Protein AF-A0A8T5BA77-F1 (afdb_monomer)

Mean predicted aligned error: 8.63 Å

Foldseek 3Di:
DKDKDWDWDQACDAPANGQIDIDIDIDPPPDDDPDDDDDDDQVRCVSSRCPVPPPQWDWDWDQDPVGIDIDTDDPCPVVQQWADPDVVQQWIDHVPDPPPDTDGDDDDDDD

Nearest PDB structures (foldseek):
  6txo-assembly1_D  TM=3.728E-01  e=6.871E+00  Influenza A virus (A/harbour seal/Germany/1/2014(H10N7))

Sequence (111 aa):
MPVRVRVKIKSLMGLNPVASIETCSLLNTGYTGASPEVILPAKLAEKLGFWPPPNESVESTYDTAGGLARFYAHFVIGEMGIIILNAYKGFWRFESDPPERVRHGKRPEFW

Solvent-accessible surface area (backbone atoms only — not comparable to full-atom values): 7113 Å² total; per-residue (Å²): 120,63,42,82,44,82,44,75,49,65,30,80,48,71,80,28,42,77,28,69,48,79,46,80,44,75,42,65,70,80,80,81,66,99,54,87,82,84,91,68,58,67,76,56,27,37,69,30,19,50,41,76,69,55,91,83,39,44,82,42,77,42,86,47,102,90,43,82,42,84,44,73,45,64,85,51,61,83,71,60,31,72,42,78,75,33,76,93,77,32,28,29,35,46,67,88,45,60,94,86,55,75,42,72,55,79,74,90,82,88,131

Radius of gyration: 15.51 Å; Cα contacts (8 Å, |Δi|>4): 149; chains: 1; bounding box: 36×34×44 Å

Secondary structure (DSSP, 8-state):
--EEEEEEEE--STT-TT-EEEEEEEES-S---SS------HHHHHHHT--SPPTTPEEEEEEETTEEEEEEE---TTTS-EEEEETTTTEEEETTS-TT--EEPPPP---

Structure (mmCIF, N/CA/C/O backbone):
data_AF-A0A8T5BA77-F1
#
_entry.id   AF-A0A8T5BA77-F1
#
loop_
_atom_site.group_PDB
_atom_site.id
_atom_site.type_symbol
_atom_site.label_atom_id
_atom_site.label_alt_id
_atom_site.label_comp_id
_atom_site.label_asym_id
_atom_site.label_entity_id
_atom_site.label_seq_id
_atom_site.pdbx_PDB_ins_code
_atom_site.Cartn_x
_atom_site.Cartn_y
_atom_site.Cartn_z
_atom_site.occupancy
_atom_site.B_iso_or_equiv
_atom_site.auth_seq_id
_atom_site.auth_comp_id
_atom_site.auth_asym_id
_atom_site.auth_atom_id
_atom_site.pdbx_PDB_model_num
ATOM 1 N N . MET A 1 1 ? -9.475 -13.864 -9.257 1.00 76.19 1 MET A N 1
ATOM 2 C CA . MET A 1 1 ? -10.171 -12.741 -9.923 1.00 76.19 1 MET A CA 1
ATOM 3 C C . MET A 1 1 ? -9.970 -11.489 -9.086 1.00 76.19 1 MET A C 1
ATOM 5 O O . MET A 1 1 ? -10.141 -11.590 -7.872 1.00 76.19 1 MET A O 1
ATOM 9 N N . PRO A 1 2 ? -9.602 -10.350 -9.694 1.00 85.69 2 PRO A N 1
ATOM 10 C CA . PRO A 1 2 ? -9.518 -9.081 -8.984 1.00 85.69 2 PRO A CA 1
ATOM 11 C C . PRO A 1 2 ? -10.893 -8.659 -8.454 1.00 85.69 2 PRO A C 1
ATOM 13 O O . PRO A 1 2 ? -11.891 -8.743 -9.168 1.00 85.69 2 PRO A O 1
ATOM 16 N N . VAL A 1 3 ? -10.935 -8.196 -7.206 1.00 87.31 3 VAL A N 1
ATOM 17 C CA . VAL A 1 3 ? -12.148 -7.727 -6.523 1.00 87.31 3 VAL A CA 1
ATOM 18 C C . VAL A 1 3 ? -12.056 -6.217 -6.346 1.00 87.31 3 VAL A C 1
ATOM 20 O O . VAL A 1 3 ? -11.056 -5.711 -5.838 1.00 87.31 3 VAL A O 1
ATOM 23 N N . ARG A 1 4 ? -13.101 -5.486 -6.747 1.00 89.62 4 ARG A N 1
ATOM 24 C CA . ARG A 1 4 ? -13.211 -4.051 -6.460 1.00 89.62 4 ARG A CA 1
ATOM 25 C C . ARG A 1 4 ? -13.768 -3.852 -5.064 1.00 89.62 4 ARG A C 1
ATOM 27 O O . ARG A 1 4 ? -14.834 -4.362 -4.742 1.00 89.62 4 ARG A O 1
ATOM 34 N N . VAL A 1 5 ? -13.069 -3.062 -4.267 1.00 86.56 5 VAL A N 1
ATOM 35 C CA . VAL A 1 5 ? -13.510 -2.669 -2.930 1.00 86.56 5 VAL A CA 1
ATOM 36 C C . VAL A 1 5 ? -13.500 -1.157 -2.806 1.00 86.56 5 VAL A C 1
ATOM 38 O O . VAL A 1 5 ? -12.693 -0.473 -3.439 1.00 86.56 5 VAL A O 1
ATOM 41 N N . ARG A 1 6 ? -14.389 -0.620 -1.972 1.00 88.00 6 ARG A N 1
ATOM 42 C CA . ARG A 1 6 ? -14.316 0.779 -1.558 1.00 88.00 6 ARG A CA 1
ATOM 43 C C . ARG A 1 6 ? -13.365 0.879 -0.374 1.00 88.00 6 ARG A C 1
ATOM 45 O O . ARG A 1 6 ? -13.530 0.166 0.612 1.00 88.00 6 ARG A O 1
ATOM 52 N N . VAL A 1 7 ? -12.382 1.760 -0.475 1.00 87.25 7 VAL A N 1
ATOM 53 C CA . VAL A 1 7 ? -11.405 2.022 0.581 1.00 87.25 7 VAL A CA 1
ATOM 54 C C . VAL A 1 7 ? -11.464 3.482 0.981 1.00 87.25 7 VAL A C 1
ATOM 56 O O . VAL A 1 7 ? -11.680 4.360 0.147 1.00 87.25 7 VAL A O 1
ATOM 59 N N . LYS A 1 8 ? -11.239 3.736 2.266 1.00 87.44 8 LYS A N 1
ATOM 60 C CA . LYS A 1 8 ? -10.951 5.066 2.783 1.00 87.44 8 LYS A CA 1
ATOM 61 C C . LYS A 1 8 ?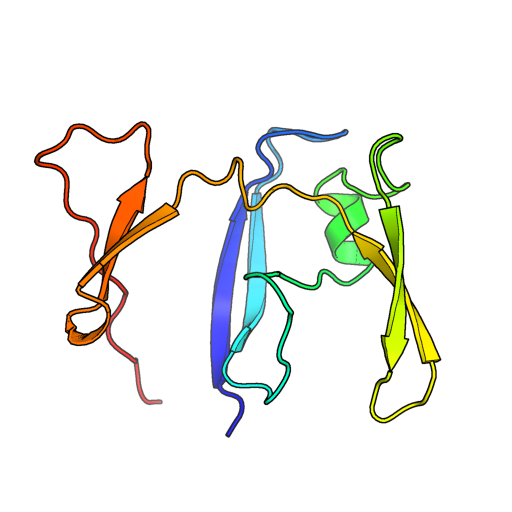 -9.472 5.126 3.112 1.00 87.44 8 LYS A C 1
ATOM 63 O O . LYS A 1 8 ? -9.009 4.380 3.969 1.00 87.44 8 LYS A O 1
ATOM 68 N N . ILE A 1 9 ? -8.748 6.001 2.432 1.00 87.88 9 ILE A N 1
ATOM 69 C CA . ILE A 1 9 ? -7.329 6.238 2.678 1.00 87.88 9 ILE A CA 1
ATOM 70 C C . ILE A 1 9 ? -7.235 7.539 3.456 1.00 87.88 9 ILE A C 1
ATOM 72 O O . ILE A 1 9 ? -7.752 8.567 3.019 1.00 87.88 9 ILE A O 1
ATOM 76 N N . LYS A 1 10 ? -6.622 7.482 4.634 1.00 85.38 10 LYS A N 1
ATOM 77 C CA . LYS A 1 10 ? -6.309 8.664 5.428 1.00 85.38 10 LYS A CA 1
ATOM 78 C C . LYS A 1 10 ? -4.802 8.848 5.396 1.00 85.38 10 LYS A C 1
ATOM 80 O O . LYS A 1 10 ? -4.073 7.935 5.772 1.00 85.38 10 LYS A O 1
ATOM 85 N N . SER A 1 11 ? -4.365 10.007 4.931 1.00 84.25 11 SER A N 1
ATOM 86 C CA . SER A 1 11 ? -2.979 10.404 5.080 1.00 84.25 11 SER A CA 1
ATOM 87 C C . SER A 1 11 ? -2.712 10.687 6.554 1.00 84.25 11 SER A C 1
ATOM 89 O O . SER A 1 11 ? -3.531 11.322 7.216 1.00 84.25 11 SER A O 1
ATOM 91 N N . LEU A 1 12 ? -1.611 10.155 7.075 1.00 78.75 12 LEU A N 1
ATOM 92 C CA . LEU A 1 12 ? -1.146 10.411 8.441 1.00 78.75 12 LEU A CA 1
ATOM 93 C C . LEU A 1 12 ? 0.094 11.318 8.454 1.00 78.75 12 LEU A C 1
ATOM 95 O O . LEU A 1 12 ? 0.472 11.814 9.509 1.00 78.75 12 LEU A O 1
ATOM 99 N N . MET A 1 13 ? 0.715 11.533 7.290 1.00 76.62 13 MET A N 1
ATOM 100 C CA . MET A 1 13 ? 1.973 12.262 7.110 1.00 76.62 13 MET A CA 1
ATOM 101 C C . MET A 1 13 ? 2.059 12.874 5.699 1.00 76.62 13 MET A C 1
ATOM 103 O O . MET A 1 13 ? 1.082 12.867 4.954 1.00 76.62 13 MET A O 1
ATOM 107 N N . GLY A 1 14 ? 3.218 13.413 5.317 1.00 78.88 14 GLY A N 1
ATOM 108 C CA . GLY A 1 14 ? 3.417 14.067 4.021 1.00 78.88 14 GLY A CA 1
ATOM 109 C C . GLY A 1 14 ? 2.882 15.501 3.985 1.00 78.88 14 GLY A C 1
ATOM 110 O O . GLY A 1 14 ? 2.658 16.124 5.022 1.00 78.88 14 GLY A O 1
ATOM 111 N N . LEU A 1 15 ? 2.672 16.037 2.780 1.00 85.50 15 LEU A N 1
ATOM 112 C CA . LEU A 1 15 ? 2.282 17.439 2.565 1.00 85.50 15 LEU A CA 1
ATOM 113 C C . LEU A 1 15 ? 0.837 17.748 2.993 1.00 85.50 15 LEU A C 1
ATOM 115 O O . LEU A 1 15 ? 0.470 18.914 3.122 1.00 85.50 15 LEU A O 1
ATOM 119 N N . ASN A 1 16 ? 0.005 16.721 3.205 1.00 85.38 16 ASN A N 1
ATOM 120 C CA . ASN A 1 16 ? -1.384 16.877 3.636 1.00 85.38 16 ASN A CA 1
ATOM 121 C C . ASN A 1 16 ? -1.803 15.780 4.645 1.00 85.38 16 ASN A C 1
ATOM 123 O O . ASN A 1 16 ? -2.580 14.886 4.304 1.00 85.38 16 ASN A O 1
ATOM 127 N N . PRO A 1 17 ? -1.330 15.847 5.906 1.00 82.56 17 PRO A N 1
ATOM 128 C CA . PRO A 1 17 ? -1.477 14.789 6.920 1.00 82.56 17 PRO A CA 1
ATOM 129 C C . PRO A 1 17 ? -2.895 14.655 7.506 1.00 82.56 17 PRO A C 1
ATOM 131 O O . PRO A 1 17 ? -3.132 13.874 8.425 1.00 82.56 17 PRO A O 1
ATOM 134 N N . VAL A 1 18 ? -3.854 15.434 7.004 1.00 86.50 18 VAL A N 1
ATOM 135 C CA . VAL A 1 18 ? -5.275 15.344 7.372 1.00 86.50 18 VAL A CA 1
ATOM 136 C C . VAL A 1 18 ? -6.147 14.876 6.208 1.00 86.50 18 VAL A C 1
ATOM 138 O O . VAL A 1 18 ? -7.348 14.661 6.395 1.00 86.50 18 VAL A O 1
ATOM 141 N N . ALA A 1 19 ? -5.564 14.685 5.016 1.00 89.31 19 ALA A N 1
ATOM 142 C CA . ALA A 1 19 ? -6.288 14.243 3.835 1.00 89.31 19 ALA A CA 1
ATOM 143 C C . ALA A 1 19 ? -6.973 12.899 4.091 1.00 89.31 19 ALA A C 1
ATOM 145 O O . ALA A 1 19 ? -6.359 11.937 4.552 1.00 89.31 19 ALA A O 1
ATOM 146 N N . SER A 1 20 ? -8.255 12.809 3.747 1.00 92.81 20 SER A N 1
ATOM 147 C CA . SER A 1 20 ? -8.991 11.551 3.766 1.00 92.81 20 SER A CA 1
ATOM 148 C C . SER A 1 20 ? -9.824 11.425 2.504 1.00 92.81 20 SER A C 1
ATOM 150 O O . SER A 1 20 ? -10.631 12.299 2.198 1.00 92.81 20 SER A O 1
ATOM 152 N N . ILE A 1 21 ? -9.602 10.346 1.759 1.00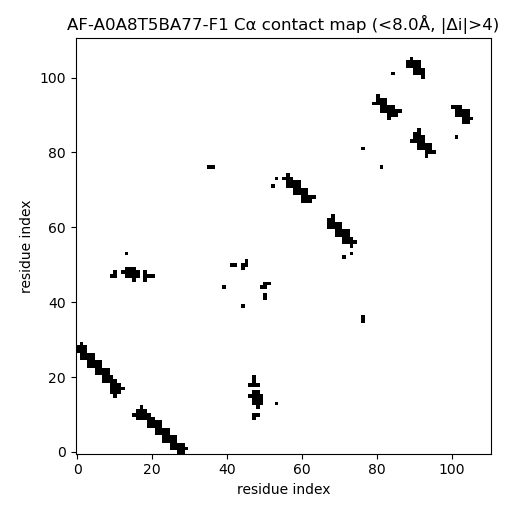 92.81 21 ILE A N 1
ATOM 153 C CA . ILE A 1 21 ? -10.205 10.129 0.447 1.00 92.81 21 ILE A CA 1
ATOM 154 C C . ILE A 1 21 ? -10.836 8.747 0.422 1.00 92.81 21 ILE A C 1
ATOM 156 O O . ILE A 1 21 ? -10.183 7.742 0.704 1.00 92.81 21 ILE A O 1
ATOM 160 N N . GLU A 1 22 ? -12.112 8.701 0.058 1.00 93.62 22 GLU A N 1
ATOM 161 C CA . GLU A 1 22 ? -12.801 7.459 -0.270 1.00 93.62 22 GLU A CA 1
ATOM 162 C C . GLU A 1 22 ? -12.689 7.209 -1.775 1.00 93.62 22 GLU A C 1
ATOM 164 O O . GLU A 1 22 ? -12.995 8.078 -2.589 1.00 93.62 22 GLU A O 1
ATOM 169 N N . THR A 1 23 ? -12.200 6.031 -2.154 1.00 93.62 23 THR A N 1
ATOM 170 C CA . THR A 1 23 ? -11.984 5.647 -3.553 1.00 93.62 23 THR A CA 1
ATOM 171 C C . THR A 1 23 ? -12.187 4.144 -3.745 1.00 93.62 23 THR A C 1
ATOM 173 O O . THR A 1 23 ? -12.385 3.396 -2.788 1.00 93.62 23 THR A O 1
ATOM 176 N N . CYS A 1 24 ? -12.157 3.686 -4.992 1.00 90.88 24 CYS A N 1
ATOM 177 C CA . CYS A 1 24 ? -12.123 2.263 -5.310 1.00 90.88 24 CYS A CA 1
ATOM 178 C C . CYS A 1 24 ? -10.674 1.753 -5.320 1.00 90.88 24 CYS A C 1
ATOM 180 O O . CYS A 1 24 ? -9.772 2.453 -5.778 1.00 90.88 24 CYS A O 1
ATOM 182 N N . SER A 1 25 ? -10.468 0.521 -4.864 1.00 90.62 25 SER A N 1
ATOM 183 C CA . SER A 1 25 ? -9.213 -0.223 -4.974 1.00 90.62 25 SER A CA 1
ATOM 184 C C . SER A 1 25 ? -9.473 -1.606 -5.569 1.00 90.62 25 SER A C 1
ATOM 186 O O . SER A 1 25 ? -10.586 -2.132 -5.474 1.00 90.62 25 SER A O 1
ATOM 188 N N . LEU A 1 26 ? -8.452 -2.184 -6.197 1.00 89.62 26 LEU A N 1
ATOM 189 C CA . LEU A 1 26 ? -8.462 -3.559 -6.678 1.00 89.62 26 LEU A CA 1
ATOM 190 C C . LEU A 1 26 ? -7.652 -4.424 -5.712 1.00 89.62 26 LEU A C 1
ATOM 192 O O . LEU A 1 26 ? -6.461 -4.199 -5.520 1.00 89.62 26 LEU A O 1
ATOM 196 N N . LEU A 1 27 ? -8.302 -5.428 -5.132 1.00 84.38 27 LEU A N 1
ATOM 197 C CA . LEU A 1 27 ? -7.662 -6.493 -4.363 1.00 84.38 27 LEU A CA 1
ATOM 198 C C . LEU A 1 27 ? -7.576 -7.763 -5.208 1.00 84.38 27 LEU A C 1
ATOM 200 O O . LEU A 1 27 ? -8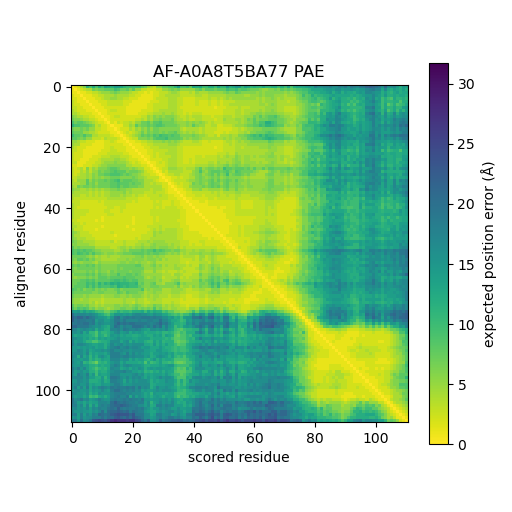.303 -7.908 -6.189 1.00 84.38 27 LEU A O 1
ATOM 204 N N . ASN A 1 28 ? -6.709 -8.700 -4.820 1.00 83.31 28 ASN A N 1
ATOM 205 C CA . ASN A 1 28 ? -6.497 -9.967 -5.533 1.00 83.31 28 ASN A CA 1
ATOM 206 C C . ASN A 1 28 ? -6.155 -9.769 -7.023 1.00 83.31 28 ASN A C 1
ATOM 208 O O . ASN A 1 28 ? -6.610 -10.523 -7.886 1.00 83.31 28 ASN A O 1
ATOM 212 N N . THR A 1 29 ? -5.371 -8.731 -7.326 1.00 81.88 29 THR A N 1
ATOM 213 C CA . THR A 1 29 ? -4.941 -8.366 -8.686 1.00 81.88 29 THR A CA 1
ATOM 214 C C . THR A 1 29 ? -3.952 -9.355 -9.296 1.00 81.88 29 THR A C 1
ATOM 216 O O . THR A 1 29 ? -3.734 -9.310 -10.500 1.00 81.88 29 THR A O 1
ATOM 219 N N . GLY A 1 30 ? -3.361 -10.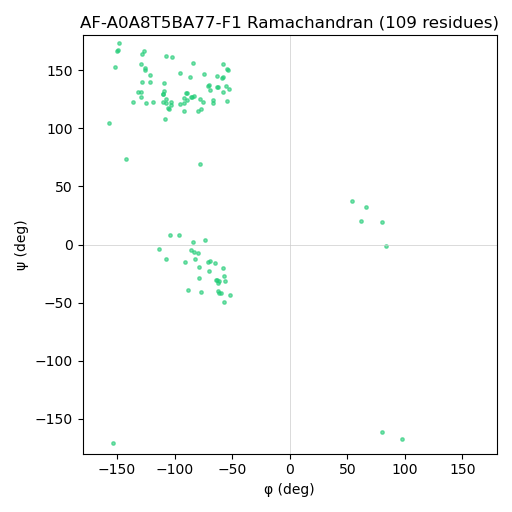238 -8.485 1.00 82.62 30 GLY A N 1
ATOM 220 C CA . GLY A 1 30 ? -2.228 -11.076 -8.885 1.00 82.62 30 GLY A CA 1
ATOM 221 C C . GLY A 1 30 ? -0.877 -10.368 -8.762 1.00 82.62 30 GLY A C 1
ATOM 222 O O . GLY A 1 30 ? 0.147 -10.988 -9.014 1.00 82.62 30 GLY A O 1
ATOM 223 N N . TYR A 1 31 ? -0.863 -9.098 -8.346 1.00 82.50 31 TYR A N 1
ATOM 224 C CA . TYR A 1 31 ? 0.362 -8.394 -7.991 1.00 82.50 31 TYR A CA 1
ATOM 225 C C . TYR A 1 31 ? 0.934 -8.933 -6.677 1.00 82.50 31 TYR A C 1
ATOM 227 O O . TYR A 1 31 ? 0.196 -9.127 -5.707 1.00 82.50 31 TYR A O 1
ATOM 235 N N . THR A 1 32 ? 2.248 -9.139 -6.650 1.00 79.25 32 THR A N 1
ATOM 236 C CA . THR A 1 32 ? 2.988 -9.601 -5.475 1.00 79.25 32 THR A CA 1
ATOM 237 C C . THR A 1 32 ? 4.207 -8.717 -5.256 1.00 79.25 32 THR A C 1
ATOM 239 O O . THR A 1 32 ? 4.977 -8.504 -6.191 1.00 79.25 32 THR A O 1
ATOM 242 N N . GLY A 1 33 ? 4.385 -8.257 -4.022 1.00 76.56 33 GLY A N 1
ATOM 243 C CA . GLY A 1 33 ? 5.563 -7.530 -3.558 1.00 76.56 33 GLY A CA 1
ATOM 244 C C . GLY A 1 33 ? 6.430 -8.378 -2.635 1.00 76.56 33 GLY A C 1
ATOM 245 O O . GLY A 1 33 ? 5.960 -9.369 -2.073 1.00 76.56 33 GLY A O 1
ATOM 246 N N . ALA A 1 34 ? 7.687 -7.972 -2.434 1.00 76.44 34 ALA A N 1
ATOM 247 C CA . ALA A 1 34 ? 8.561 -8.568 -1.414 1.00 76.44 34 ALA A CA 1
ATOM 248 C C . ALA A 1 34 ? 8.116 -8.214 0.022 1.00 76.44 34 ALA A C 1
ATOM 250 O O . ALA A 1 34 ? 8.411 -8.933 0.975 1.00 76.44 34 ALA A O 1
ATOM 251 N N . SER A 1 35 ? 7.372 -7.121 0.166 1.00 74.06 35 SER A N 1
ATOM 252 C CA . SER A 1 35 ? 6.696 -6.686 1.384 1.00 74.06 35 SER A CA 1
ATOM 253 C C . SER A 1 35 ? 5.227 -6.404 1.066 1.00 74.06 35 SER A C 1
ATOM 255 O O . SER A 1 35 ? 4.882 -6.229 -0.107 1.00 74.06 35 SER A O 1
ATOM 257 N N . PRO A 1 36 ? 4.336 -6.313 2.071 1.00 75.31 36 PRO A N 1
ATOM 258 C CA . PRO A 1 36 ? 3.036 -5.706 1.829 1.00 75.31 36 PRO A CA 1
ATOM 259 C C . PRO A 1 36 ? 3.271 -4.308 1.249 1.00 75.31 36 PRO A C 1
ATOM 261 O O . PRO A 1 36 ? 4.166 -3.606 1.713 1.00 75.31 36 PRO A O 1
ATOM 264 N N . GLU A 1 37 ? 2.520 -3.931 0.216 1.00 79.62 37 GLU A N 1
ATOM 265 C CA . GLU A 1 37 ? 2.612 -2.625 -0.439 1.00 79.62 37 GLU A CA 1
ATOM 266 C C . GLU A 1 37 ? 1.268 -2.218 -1.056 1.00 79.62 37 GLU A C 1
ATOM 268 O O . GLU A 1 37 ? 0.423 -3.062 -1.367 1.00 79.62 37 GLU A O 1
ATOM 273 N N . VAL A 1 38 ? 1.036 -0.907 -1.176 1.00 85.00 38 VAL A N 1
ATOM 274 C CA . VAL A 1 38 ? -0.158 -0.331 -1.809 1.00 85.00 38 VAL A CA 1
ATOM 275 C C . VAL A 1 38 ? 0.298 0.624 -2.902 1.00 85.00 38 VAL A C 1
ATOM 277 O O . VAL A 1 38 ? 0.984 1.604 -2.626 1.00 85.00 38 VAL A O 1
ATOM 280 N N . ILE A 1 39 ? -0.127 0.368 -4.138 1.00 88.44 39 ILE A N 1
ATOM 281 C CA . ILE A 1 39 ? 0.152 1.251 -5.271 1.00 88.44 39 ILE A CA 1
ATOM 282 C C . ILE A 1 39 ? -0.913 2.348 -5.339 1.00 88.44 39 ILE A C 1
ATOM 284 O O . ILE A 1 39 ? -2.113 2.069 -5.407 1.00 88.44 39 ILE A O 1
ATOM 288 N N . LEU A 1 40 ? -0.470 3.604 -5.382 1.00 90.62 40 LEU A N 1
ATOM 289 C CA . LEU A 1 40 ? -1.331 4.770 -5.566 1.00 90.62 40 LEU A CA 1
ATOM 290 C C . LEU A 1 40 ? -1.117 5.375 -6.962 1.00 90.62 40 LEU A C 1
ATOM 292 O O . LEU A 1 40 ? 0.023 5.630 -7.345 1.00 90.62 40 LEU A O 1
ATOM 296 N N . PRO A 1 41 ? -2.185 5.681 -7.723 1.00 92.12 41 PRO A N 1
ATOM 297 C CA . PRO A 1 41 ? -2.062 6.526 -8.908 1.00 92.12 41 PRO A CA 1
ATOM 298 C C . PRO A 1 41 ? -1.502 7.908 -8.541 1.00 92.12 41 PRO A C 1
ATOM 300 O O . PRO A 1 41 ? -1.900 8.472 -7.522 1.00 92.12 41 PRO A O 1
ATOM 303 N N . ALA A 1 42 ? -0.668 8.507 -9.399 1.00 91.19 42 ALA A N 1
ATOM 304 C CA . ALA A 1 42 ? -0.003 9.789 -9.117 1.00 91.19 42 ALA A CA 1
ATOM 305 C C . ALA A 1 42 ? -0.975 10.906 -8.683 1.00 91.19 42 ALA A C 1
ATOM 307 O O . ALA A 1 42 ? -0.749 11.577 -7.681 1.00 91.19 42 ALA A O 1
ATOM 308 N N . LYS A 1 43 ? -2.128 11.035 -9.356 1.00 93.31 43 LYS A N 1
ATOM 309 C CA . LYS A 1 43 ? -3.174 12.013 -8.990 1.00 93.31 43 LYS A CA 1
ATOM 310 C C . LYS A 1 43 ? -3.789 11.765 -7.609 1.00 93.31 43 LYS A C 1
ATOM 312 O O . LYS A 1 43 ? -4.281 12.694 -6.977 1.00 93.31 43 LYS A O 1
ATOM 317 N N . LEU A 1 44 ? -3.846 10.509 -7.162 1.00 92.94 44 LEU A N 1
ATOM 318 C CA . LEU A 1 44 ? -4.323 10.175 -5.820 1.00 92.94 44 LEU A CA 1
ATOM 319 C C . LEU A 1 44 ? -3.240 10.480 -4.779 1.00 92.94 44 LEU A C 1
ATOM 321 O O . LEU A 1 44 ? -3.561 11.041 -3.736 1.00 92.94 44 LEU A O 1
ATOM 325 N N . ALA A 1 45 ? -1.976 10.171 -5.086 1.00 91.69 45 ALA A N 1
ATOM 326 C CA . ALA A 1 45 ? -0.835 10.507 -4.238 1.00 91.69 45 ALA A CA 1
ATOM 327 C C . ALA A 1 45 ? -0.705 12.025 -4.024 1.00 91.69 45 ALA A C 1
ATOM 329 O O . ALA A 1 45 ? -0.528 12.458 -2.891 1.00 91.69 45 ALA A O 1
ATOM 330 N N . GLU A 1 46 ? -0.903 12.835 -5.068 1.00 92.62 46 GLU A N 1
ATOM 331 C CA . GLU A 1 46 ? -0.930 14.305 -4.989 1.00 92.62 46 GLU A CA 1
ATOM 332 C C . GLU A 1 46 ? -1.990 14.808 -4.009 1.00 92.62 46 GLU A C 1
ATOM 334 O O . GLU A 1 46 ? -1.686 15.561 -3.087 1.00 92.62 46 GLU A O 1
ATOM 339 N N . LYS A 1 47 ? -3.226 14.310 -4.124 1.00 92.06 47 LYS A N 1
ATOM 340 C CA . LYS A 1 47 ? -4.310 14.685 -3.205 1.00 92.06 47 LYS A CA 1
ATOM 341 C C . LYS A 1 47 ? -4.052 14.254 -1.758 1.00 92.06 47 LYS A C 1
ATOM 343 O O . LYS A 1 47 ? -4.534 14.908 -0.837 1.00 92.06 47 LYS A O 1
ATOM 348 N N . LEU A 1 48 ? -3.326 13.153 -1.560 1.00 90.38 48 LEU A N 1
ATOM 349 C CA . LEU A 1 48 ? -2.928 12.654 -0.241 1.00 90.38 48 LEU A CA 1
ATOM 350 C C . LEU A 1 48 ? -1.660 13.336 0.307 1.00 90.38 48 LEU A C 1
ATOM 352 O O . LEU A 1 48 ? -1.314 13.108 1.463 1.00 90.38 48 LEU A O 1
ATOM 356 N N . GLY A 1 49 ? -0.986 14.176 -0.488 1.00 89.69 49 GLY A N 1
ATOM 357 C CA . GLY A 1 49 ? 0.242 14.869 -0.096 1.00 89.69 49 GLY A C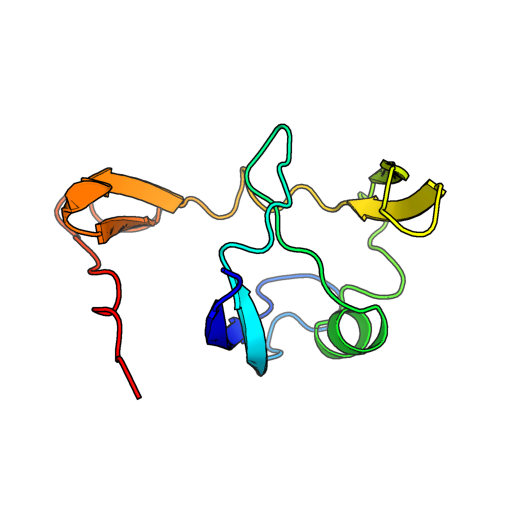A 1
ATOM 358 C C . GLY A 1 49 ? 1.520 14.027 -0.192 1.00 89.69 49 GLY A C 1
ATOM 359 O O . GLY A 1 49 ? 2.513 14.375 0.440 1.00 89.69 49 GLY A O 1
ATOM 360 N N . PHE A 1 50 ? 1.503 12.939 -0.966 1.00 88.62 50 PHE A N 1
ATOM 361 C CA . PHE A 1 50 ? 2.665 12.084 -1.270 1.00 88.62 50 PHE A CA 1
ATOM 362 C C . PHE A 1 50 ? 3.218 12.310 -2.686 1.00 88.62 50 PHE A C 1
ATOM 364 O O . PHE A 1 50 ? 4.061 11.547 -3.155 1.00 88.62 50 PHE A O 1
ATOM 371 N N . TRP A 1 51 ? 2.711 13.326 -3.388 1.00 89.56 51 TRP A N 1
ATOM 372 C CA . TRP A 1 51 ? 3.275 13.800 -4.646 1.00 89.56 51 TRP A CA 1
ATOM 373 C C . TRP A 1 51 ? 3.473 15.326 -4.582 1.00 89.56 51 TRP A C 1
ATOM 375 O O . TRP A 1 51 ? 2.517 16.011 -4.206 1.00 89.56 51 TRP A O 1
ATOM 385 N N . PRO A 1 52 ? 4.651 15.875 -4.946 1.00 90.62 52 PRO A N 1
ATOM 386 C CA . PRO A 1 52 ? 5.861 15.169 -5.393 1.00 90.62 52 PRO A CA 1
ATOM 387 C C . PRO A 1 52 ? 6.375 14.160 -4.347 1.00 90.62 52 PRO A C 1
ATOM 389 O O . PRO A 1 52 ? 6.028 14.298 -3.171 1.00 90.62 52 PRO A O 1
ATOM 392 N N . PRO A 1 53 ? 7.113 13.110 -4.763 1.00 88.25 53 PRO A N 1
ATOM 393 C CA . PRO A 1 53 ? 7.569 12.068 -3.848 1.00 88.25 53 PRO A CA 1
ATOM 394 C C . PRO A 1 53 ? 8.304 12.678 -2.648 1.00 88.25 53 PRO A C 1
ATOM 396 O O . PRO A 1 53 ? 9.151 13.550 -2.855 1.00 88.25 53 PRO A O 1
ATOM 399 N N . PRO A 1 54 ? 8.014 12.249 -1.407 1.00 84.00 54 PRO A N 1
ATOM 400 C CA . PRO A 1 54 ? 8.796 12.661 -0.246 1.00 84.00 54 PRO A CA 1
ATOM 401 C C . PRO A 1 54 ? 10.289 12.372 -0.445 1.00 84.00 54 PRO A C 1
ATOM 403 O O . PRO A 1 54 ? 10.635 11.397 -1.110 1.00 84.00 54 PRO A O 1
ATOM 406 N N . ASN A 1 55 ? 11.168 13.163 0.175 1.00 82.81 55 ASN A N 1
ATOM 407 C CA . ASN A 1 55 ? 12.626 13.031 0.012 1.00 82.81 55 ASN A CA 1
ATOM 408 C C . ASN A 1 55 ? 13.170 11.639 0.383 1.00 82.81 55 ASN A C 1
ATOM 410 O O . ASN A 1 55 ? 14.186 11.216 -0.152 1.00 82.81 55 ASN A O 1
ATOM 414 N N . GLU A 1 56 ? 12.489 10.933 1.284 1.00 82.88 56 GLU A N 1
ATOM 415 C CA . GLU A 1 56 ? 12.849 9.586 1.748 1.00 82.88 56 GLU A CA 1
ATOM 416 C C . GLU A 1 56 ? 12.327 8.471 0.821 1.00 82.88 56 GLU A C 1
ATOM 418 O O . GLU A 1 56 ? 12.501 7.285 1.098 1.00 82.88 56 GLU A O 1
ATOM 423 N N . SER A 1 57 ? 11.672 8.831 -0.287 1.00 85.56 57 SER A N 1
ATOM 424 C CA . SER A 1 57 ? 11.163 7.856 -1.248 1.00 85.56 57 SER A CA 1
ATOM 425 C C . SER A 1 57 ? 12.304 7.191 -2.007 1.00 85.56 57 SER A C 1
ATOM 427 O O . SER A 1 57 ? 13.207 7.853 -2.517 1.00 85.56 57 SER A O 1
ATOM 429 N N . VAL A 1 58 ? 12.206 5.878 -2.175 1.00 86.50 58 VAL A N 1
ATOM 430 C CA . VAL A 1 58 ? 13.122 5.097 -3.001 1.00 86.50 58 VAL A CA 1
ATOM 431 C C . VAL A 1 58 ? 12.523 4.931 -4.389 1.00 86.50 58 VAL A C 1
ATOM 433 O O . VAL A 1 58 ? 11.436 4.375 -4.560 1.00 86.50 58 VAL A O 1
ATOM 436 N N . GLU A 1 59 ? 13.240 5.403 -5.403 1.00 89.81 59 GLU A N 1
ATOM 437 C CA . GLU A 1 59 ? 12.889 5.120 -6.790 1.00 89.81 59 GLU A CA 1
ATOM 438 C C . GLU A 1 59 ? 13.084 3.625 -7.066 1.00 89.81 59 GLU A C 1
ATOM 440 O O . GLU A 1 59 ? 14.166 3.072 -6.885 1.00 89.81 59 GLU A O 1
ATOM 445 N N . SER A 1 60 ? 12.010 2.964 -7.482 1.00 86.44 60 SER A N 1
ATOM 446 C CA . SER A 1 60 ? 11.962 1.526 -7.721 1.00 86.44 60 SER A CA 1
ATOM 447 C C . SER A 1 60 ? 11.400 1.262 -9.111 1.00 86.44 60 SER A C 1
ATOM 449 O O . SER A 1 60 ? 10.464 1.926 -9.556 1.00 86.44 60 SER A O 1
ATOM 451 N N . THR A 1 61 ? 11.964 0.285 -9.815 1.00 88.81 61 THR A N 1
ATOM 452 C CA . THR A 1 61 ? 11.454 -0.137 -11.125 1.00 88.81 61 THR A CA 1
ATOM 453 C C . THR A 1 61 ? 10.773 -1.485 -10.974 1.00 88.81 61 THR A C 1
ATOM 455 O O . THR A 1 61 ? 11.385 -2.429 -10.482 1.00 88.81 61 THR A O 1
ATOM 458 N N . TYR A 1 62 ? 9.516 -1.566 -11.398 1.00 86.12 62 TYR A N 1
ATOM 459 C CA . TYR A 1 62 ? 8.728 -2.792 -11.364 1.00 86.12 62 TYR A CA 1
ATOM 460 C C . TYR A 1 62 ? 8.526 -3.296 -12.787 1.00 86.12 62 TYR A C 1
ATOM 462 O O . TYR A 1 62 ? 8.252 -2.512 -13.700 1.00 86.12 62 TYR A O 1
ATOM 470 N N . ASP A 1 63 ? 8.632 -4.610 -12.957 1.00 85.50 63 ASP A N 1
ATOM 471 C CA . ASP A 1 63 ? 8.182 -5.272 -14.172 1.00 85.50 63 ASP A CA 1
ATOM 472 C C . ASP A 1 63 ? 6.655 -5.402 -14.130 1.00 85.50 63 ASP A C 1
ATOM 474 O O . ASP A 1 63 ? 6.075 -5.883 -13.153 1.00 85.50 63 ASP A O 1
ATOM 478 N N . THR A 1 64 ? 5.990 -4.904 -15.165 1.00 85.75 64 THR A N 1
ATOM 479 C CA . THR A 1 64 ? 4.531 -4.909 -15.277 1.00 85.75 64 THR A CA 1
ATOM 480 C C . THR A 1 64 ? 4.126 -5.542 -16.598 1.00 85.75 64 THR A C 1
ATOM 482 O O . THR A 1 64 ? 4.925 -5.652 -17.523 1.00 85.75 64 THR A O 1
ATOM 485 N N . ALA A 1 65 ? 2.846 -5.884 -16.752 1.00 84.25 65 ALA A N 1
ATOM 486 C CA . ALA A 1 65 ? 2.339 -6.400 -18.026 1.00 84.25 65 ALA A CA 1
ATOM 487 C C . ALA A 1 65 ? 2.562 -5.440 -19.219 1.00 84.25 65 ALA A C 1
ATOM 489 O O . ALA A 1 65 ? 2.528 -5.878 -20.364 1.00 84.25 65 ALA A O 1
ATOM 490 N N . GLY A 1 66 ? 2.778 -4.142 -18.962 1.00 85.31 66 GLY A N 1
ATOM 491 C CA . GLY A 1 66 ? 3.101 -3.134 -19.977 1.00 85.31 66 GLY A CA 1
ATOM 492 C C . GLY A 1 66 ? 4.599 -2.851 -20.145 1.00 85.31 66 GLY A C 1
ATOM 493 O O . GLY A 1 66 ? 4.946 -1.903 -20.844 1.00 85.31 66 GLY A O 1
ATOM 494 N N . GLY A 1 67 ? 5.476 -3.628 -19.501 1.00 90.12 67 GLY A N 1
ATOM 495 C CA . GLY A 1 67 ? 6.917 -3.391 -19.422 1.00 90.12 67 GLY A CA 1
ATOM 496 C C . GLY A 1 67 ? 7.346 -2.699 -18.125 1.00 90.12 67 GLY A C 1
ATOM 497 O O . GLY A 1 67 ? 6.580 -2.595 -17.163 1.00 90.12 67 GLY A O 1
ATOM 498 N N . LEU A 1 68 ? 8.592 -2.223 -18.099 1.00 88.56 68 LEU A N 1
ATOM 499 C CA . LEU A 1 68 ? 9.182 -1.584 -16.923 1.00 88.56 68 LEU A CA 1
ATOM 500 C C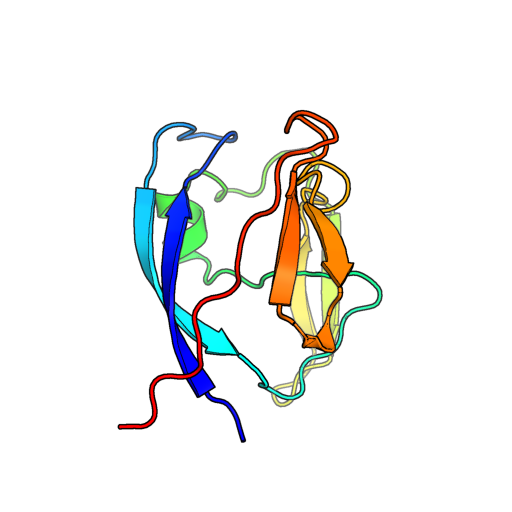 . LEU A 1 68 ? 8.482 -0.260 -16.602 1.00 88.56 68 LEU A C 1
ATOM 502 O O . LEU A 1 68 ? 8.431 0.651 -17.429 1.00 88.56 68 LEU A O 1
ATOM 506 N N . ALA A 1 69 ? 7.995 -0.138 -15.372 1.00 89.44 69 ALA A N 1
ATOM 507 C CA . ALA A 1 69 ? 7.385 1.078 -14.862 1.00 89.44 69 ALA A CA 1
ATOM 508 C C . ALA A 1 69 ? 8.132 1.576 -13.624 1.00 89.44 69 ALA A C 1
ATOM 510 O O . ALA A 1 69 ? 8.555 0.803 -12.762 1.00 89.44 69 ALA A O 1
ATOM 511 N N . ARG A 1 70 ? 8.295 2.898 -13.552 1.00 90.25 70 ARG A N 1
ATOM 512 C CA . ARG A 1 70 ? 8.958 3.581 -12.444 1.00 90.25 70 ARG A CA 1
ATOM 513 C C . ARG A 1 70 ? 7.941 3.916 -11.362 1.00 90.25 70 ARG A C 1
ATOM 515 O O . ARG A 1 70 ? 6.904 4.515 -11.643 1.00 90.25 70 ARG A O 1
ATOM 522 N N . PHE A 1 71 ? 8.278 3.569 -10.132 1.00 90.38 71 PHE A N 1
ATOM 523 C CA . PHE A 1 71 ? 7.506 3.846 -8.934 1.00 90.38 71 PHE A CA 1
ATOM 524 C C . PHE A 1 71 ? 8.384 4.568 -7.917 1.00 90.38 71 PHE A C 1
ATOM 526 O O . PHE A 1 71 ? 9.599 4.390 -7.882 1.00 90.38 71 PHE A O 1
ATOM 533 N N . TYR A 1 72 ? 7.752 5.370 -7.068 1.00 89.38 72 TYR A N 1
ATOM 534 C CA . TYR A 1 72 ? 8.390 5.946 -5.892 1.00 89.38 72 TYR A CA 1
ATOM 535 C C . TYR A 1 72 ? 7.813 5.235 -4.678 1.00 89.38 72 TYR A C 1
ATOM 537 O O . TYR A 1 72 ? 6.633 5.395 -4.360 1.00 89.38 72 TYR A O 1
ATOM 545 N N . ALA A 1 73 ? 8.630 4.392 -4.059 1.00 83.12 73 ALA A N 1
ATOM 546 C CA . ALA A 1 73 ? 8.250 3.629 -2.889 1.00 83.12 73 ALA A CA 1
ATOM 547 C C . ALA A 1 73 ? 8.565 4.446 -1.637 1.00 83.12 73 ALA A C 1
ATOM 549 O O . ALA A 1 73 ? 9.702 4.856 -1.418 1.00 83.12 73 ALA A O 1
ATOM 550 N N . HIS A 1 74 ? 7.556 4.659 -0.803 1.00 79.12 74 HIS A N 1
ATOM 551 C CA . HIS A 1 74 ? 7.746 5.152 0.552 1.00 79.12 74 HIS A CA 1
ATOM 552 C C . HIS A 1 74 ? 7.481 3.989 1.502 1.00 79.12 74 HIS A C 1
ATOM 554 O O . HIS A 1 74 ? 6.393 3.406 1.482 1.00 79.12 74 HIS A O 1
ATOM 560 N N . PHE A 1 75 ? 8.461 3.629 2.328 1.00 68.19 75 PHE A N 1
ATOM 561 C CA . PHE A 1 75 ? 8.355 2.493 3.243 1.00 68.19 75 PHE A CA 1
ATOM 562 C C . PHE A 1 75 ? 7.522 2.860 4.474 1.00 68.19 75 PHE A C 1
ATOM 564 O O . PHE A 1 75 ? 8.021 2.959 5.582 1.00 68.19 75 PHE A O 1
ATOM 571 N N . VAL A 1 76 ? 6.217 3.051 4.279 1.00 62.50 76 VAL A N 1
ATOM 572 C CA . VAL A 1 76 ? 5.276 3.319 5.379 1.00 62.50 76 VAL A CA 1
ATOM 573 C C . VAL A 1 76 ? 4.912 2.036 6.123 1.00 62.50 76 VAL A C 1
ATOM 575 O O . VAL A 1 76 ? 4.410 2.081 7.231 1.00 62.50 76 VAL A O 1
ATOM 578 N N . ILE A 1 77 ? 5.110 0.861 5.526 1.00 48.91 77 ILE A N 1
ATOM 579 C CA . ILE A 1 77 ? 4.428 -0.364 5.977 1.00 48.91 77 ILE A CA 1
ATOM 580 C C . ILE A 1 77 ? 5.057 -0.995 7.214 1.00 48.91 77 ILE A C 1
ATOM 582 O O . ILE A 1 77 ? 4.320 -1.555 8.023 1.00 48.91 77 ILE A O 1
ATOM 586 N N . GLY A 1 78 ? 6.365 -0.810 7.419 1.00 48.62 78 GLY A N 1
ATOM 587 C CA . GLY A 1 78 ? 6.983 -1.060 8.724 1.00 48.62 78 GLY A CA 1
ATOM 588 C C . GLY A 1 78 ? 6.401 -0.157 9.819 1.00 48.62 78 GLY A C 1
ATOM 589 O O . GLY A 1 78 ? 6.246 -0.599 10.949 1.00 48.62 78 GLY A O 1
ATOM 590 N N . GLU A 1 79 ? 5.981 1.063 9.468 1.00 53.56 79 GLU A N 1
ATOM 591 C CA . GLU A 1 79 ? 5.383 2.039 10.390 1.00 53.56 79 GLU A CA 1
ATOM 592 C C . GLU A 1 79 ? 3.855 1.963 10.492 1.00 53.56 79 GLU A C 1
ATOM 594 O O . GLU A 1 79 ? 3.265 2.518 11.418 1.00 53.56 79 GLU A O 1
ATOM 599 N N . MET A 1 80 ? 3.167 1.276 9.570 1.00 60.66 80 MET A N 1
ATOM 600 C CA . MET A 1 80 ? 1.706 1.148 9.637 1.00 60.66 80 MET A CA 1
ATOM 601 C C . MET A 1 80 ? 1.276 0.365 10.879 1.00 60.66 80 MET A C 1
ATOM 603 O O . MET A 1 80 ? 0.095 0.398 11.222 1.00 60.66 80 MET A O 1
ATOM 607 N N . GLY A 1 81 ? 2.202 -0.351 11.530 1.00 64.38 81 GLY A N 1
ATOM 608 C CA . GLY A 1 81 ? 1.979 -1.061 12.782 1.00 64.38 81 GLY A CA 1
ATOM 609 C C . GLY A 1 81 ? 0.917 -2.151 12.667 1.00 64.38 81 GLY A C 1
ATOM 610 O O . GLY A 1 81 ? 0.323 -2.520 13.667 1.00 64.38 81 GLY A O 1
ATOM 611 N N . ILE A 1 82 ? 0.581 -2.649 11.474 1.00 77.69 82 ILE A N 1
ATOM 612 C CA . ILE A 1 82 ? -0.497 -3.637 11.340 1.00 77.69 82 ILE A CA 1
ATOM 613 C C . ILE A 1 82 ? 0.017 -5.007 11.783 1.00 77.69 82 ILE A C 1
ATOM 615 O O . ILE A 1 82 ? 0.877 -5.605 11.145 1.00 77.69 82 ILE A O 1
ATOM 619 N N . ILE A 1 83 ? -0.580 -5.539 12.845 1.00 80.25 83 ILE A N 1
ATOM 620 C CA . ILE A 1 83 ? -0.325 -6.877 13.371 1.00 80.25 83 ILE A CA 1
ATOM 621 C C . ILE A 1 83 ? -1.499 -7.775 12.977 1.00 80.25 83 ILE A C 1
ATOM 623 O O . ILE A 1 83 ? -2.636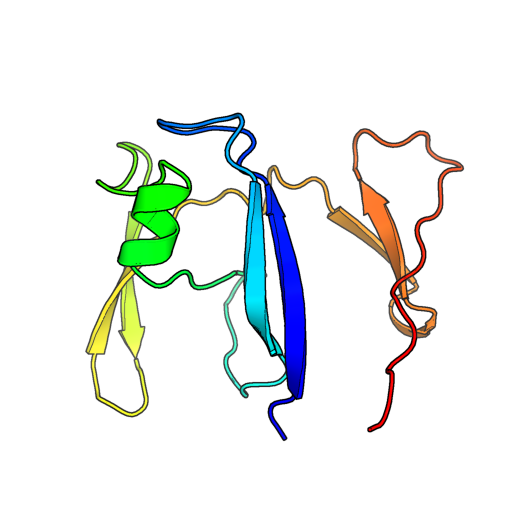 -7.560 13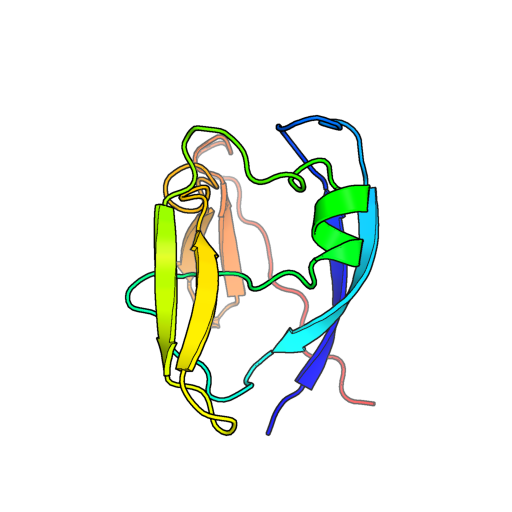.408 1.00 80.25 83 ILE A O 1
ATOM 627 N N . ILE A 1 84 ? -1.231 -8.805 12.171 1.00 82.56 84 ILE A N 1
ATOM 628 C CA . ILE A 1 84 ? -2.217 -9.841 11.841 1.00 82.56 84 ILE A CA 1
ATOM 629 C C . ILE A 1 84 ? -2.281 -10.832 13.005 1.00 82.56 84 ILE A C 1
ATOM 631 O O . ILE A 1 84 ? -1.320 -11.543 13.277 1.00 82.56 84 ILE A O 1
ATOM 635 N N . LEU A 1 85 ? -3.428 -10.894 13.682 1.00 86.31 85 LEU A N 1
ATOM 636 C CA . LEU A 1 85 ? -3.654 -11.793 14.818 1.00 86.31 85 LEU A CA 1
ATOM 637 C C . LEU A 1 85 ? -4.180 -13.157 14.354 1.00 86.31 85 LEU A C 1
ATOM 639 O O . LEU A 1 85 ? -3.811 -14.196 14.895 1.00 86.31 85 LEU A O 1
ATOM 643 N N . ASN A 1 86 ? -5.069 -13.165 13.356 1.00 86.06 86 ASN A N 1
ATOM 644 C CA . ASN A 1 86 ? -5.596 -14.388 12.757 1.00 86.06 86 ASN A CA 1
ATOM 645 C C . ASN A 1 86 ? -6.100 -14.106 11.336 1.00 86.06 86 ASN A C 1
ATOM 647 O O . ASN A 1 86 ? -7.180 -13.543 11.160 1.00 86.06 86 ASN A O 1
ATOM 651 N N . ALA A 1 87 ? -5.338 -14.521 10.324 1.00 74.81 87 ALA A N 1
ATOM 652 C CA . ALA A 1 87 ? -5.681 -14.270 8.924 1.00 74.81 87 ALA A CA 1
ATOM 653 C C . ALA A 1 87 ? -7.002 -14.941 8.502 1.00 74.81 87 ALA A C 1
ATOM 655 O O . ALA A 1 87 ? -7.813 -14.311 7.830 1.00 74.81 87 ALA A O 1
ATOM 656 N N . TYR A 1 88 ? -7.261 -16.177 8.954 1.00 73.31 88 TYR A N 1
ATOM 657 C CA . TYR A 1 88 ? -8.484 -16.917 8.614 1.00 73.31 88 TYR A CA 1
ATOM 658 C C . TYR A 1 88 ? -9.751 -16.208 9.109 1.00 73.31 88 TYR A C 1
ATOM 660 O O . TYR A 1 88 ? -10.743 -16.111 8.393 1.00 73.31 88 TYR A O 1
ATOM 668 N N . LYS A 1 89 ? -9.712 -15.675 10.334 1.00 81.44 89 LYS A N 1
ATOM 669 C CA . LYS A 1 89 ? -10.837 -14.937 10.926 1.00 81.44 89 LYS A CA 1
ATOM 670 C C . LYS A 1 89 ? -10.853 -13.450 10.550 1.00 81.44 89 LYS A C 1
ATOM 672 O O . LYS A 1 89 ? -11.784 -12.742 10.926 1.00 81.44 89 LYS A O 1
ATOM 677 N N . GLY A 1 90 ? -9.834 -12.969 9.834 1.00 81.69 90 GLY A N 1
ATOM 678 C CA . GLY A 1 90 ? -9.657 -11.554 9.516 1.00 81.69 90 GLY A CA 1
ATOM 679 C C . GLY A 1 90 ? -9.375 -10.690 10.748 1.00 81.69 90 GLY A C 1
ATOM 680 O O . GLY A 1 90 ? -9.815 -9.545 10.794 1.00 81.69 90 GLY A O 1
ATOM 681 N N . PHE A 1 91 ? -8.704 -11.224 11.768 1.00 89.44 91 PHE A N 1
ATOM 682 C CA . PHE A 1 91 ? -8.379 -10.486 12.989 1.00 89.44 91 PHE A CA 1
ATOM 683 C C . PHE A 1 91 ? -7.036 -9.786 12.862 1.00 89.44 91 PHE A C 1
ATOM 685 O O . PHE A 1 91 ? -6.029 -10.405 12.510 1.00 89.44 91 PHE A O 1
ATOM 692 N N . TRP A 1 92 ? -7.018 -8.506 13.203 1.00 89.31 92 TRP A N 1
ATOM 693 C CA . TRP A 1 92 ? -5.827 -7.669 13.147 1.00 89.31 92 TRP A CA 1
ATOM 694 C C . TRP A 1 92 ? -5.892 -6.569 14.209 1.00 89.31 92 TRP A C 1
ATOM 696 O O . TRP A 1 92 ? -6.947 -6.325 14.792 1.00 89.31 92 TRP A O 1
ATOM 706 N N . ARG A 1 93 ? -4.775 -5.902 14.475 1.00 88.31 93 ARG A N 1
ATOM 707 C CA . ARG A 1 93 ? -4.704 -4.697 15.315 1.00 88.31 93 ARG A CA 1
ATOM 708 C C . ARG A 1 93 ? -3.571 -3.794 14.838 1.00 88.31 93 ARG A C 1
ATOM 710 O O . ARG A 1 93 ? -2.741 -4.242 14.052 1.00 88.31 93 ARG A O 1
ATOM 717 N N . PHE A 1 94 ? -3.529 -2.554 15.307 1.00 84.81 94 PHE A N 1
ATOM 718 C CA . PHE A 1 94 ? -2.328 -1.729 15.199 1.00 84.81 94 PHE A CA 1
ATOM 719 C C . PHE A 1 94 ? -1.355 -2.024 16.353 1.00 84.81 94 PHE A C 1
ATOM 721 O O . PHE A 1 94 ? -1.771 -2.469 17.417 1.00 84.81 94 PHE A O 1
ATOM 728 N N . GLU A 1 95 ? -0.068 -1.758 16.168 1.00 82.38 95 GLU A N 1
ATOM 729 C CA . GLU A 1 95 ? 0.974 -1.873 17.190 1.00 82.38 95 GLU A CA 1
ATOM 730 C C . GLU A 1 95 ? 0.703 -0.917 18.354 1.00 82.38 95 GLU A C 1
ATOM 732 O O . GLU A 1 95 ? 0.937 -1.258 19.508 1.00 82.38 95 GLU A O 1
ATOM 737 N N . SER A 1 96 ? 0.111 0.241 18.054 1.00 80.81 96 SER A N 1
ATOM 738 C CA . SER A 1 96 ? -0.350 1.223 19.035 1.00 80.81 96 SER A CA 1
ATOM 739 C C . SER A 1 96 ? -1.694 0.882 19.692 1.00 80.81 96 SER A C 1
ATOM 741 O O . SER A 1 96 ? -2.112 1.585 20.614 1.00 80.81 96 SER A O 1
ATOM 743 N N . ASP A 1 97 ? -2.406 -0.159 19.239 1.00 87.44 97 ASP A N 1
ATOM 744 C CA . ASP A 1 97 ? -3.617 -0.611 19.924 1.00 87.44 97 ASP A CA 1
ATOM 745 C C . ASP A 1 97 ? -3.236 -1.360 21.228 1.00 87.44 97 ASP A C 1
ATOM 747 O O . ASP A 1 97 ? -2.233 -2.077 21.254 1.00 87.44 97 ASP A O 1
ATOM 751 N N . PRO A 1 98 ? -4.051 -1.274 22.303 1.00 92.00 98 PRO A N 1
ATOM 752 C CA . PRO A 1 98 ? -3.862 -2.099 23.497 1.00 92.00 98 PRO A CA 1
ATOM 753 C C . PRO A 1 98 ? -3.785 -3.597 23.161 1.00 92.00 98 PRO A C 1
ATOM 755 O O . PRO A 1 98 ? -4.445 -4.029 22.205 1.00 92.00 98 PRO A O 1
ATOM 758 N N . PRO A 1 99 ? -3.053 -4.418 23.938 1.00 89.06 99 PRO A N 1
ATOM 759 C CA . PRO A 1 99 ? -2.825 -5.816 23.593 1.00 89.06 99 PRO A CA 1
ATOM 760 C C . PRO A 1 99 ? -4.106 -6.640 23.385 1.00 89.06 99 PRO A C 1
ATOM 762 O O . PRO A 1 99 ? -4.136 -7.544 22.550 1.00 89.06 99 PRO A O 1
ATOM 765 N N . GLU A 1 100 ? -5.174 -6.304 24.101 1.00 92.62 100 GLU A N 1
ATOM 766 C CA . GLU A 1 100 ? -6.466 -6.990 24.077 1.00 92.62 100 GLU A CA 1
ATOM 767 C C . GLU A 1 100 ? -7.358 -6.544 22.908 1.00 92.62 100 GLU A C 1
ATOM 769 O O . GLU A 1 100 ? -8.388 -7.164 22.626 1.00 92.62 100 GLU A O 1
ATOM 774 N N . ARG A 1 101 ? -7.003 -5.455 22.217 1.00 92.88 101 ARG A N 1
ATOM 775 C CA . ARG A 1 101 ? -7.825 -4.895 21.147 1.00 92.88 101 ARG A CA 1
ATOM 776 C C . ARG A 1 101 ? -7.711 -5.743 19.884 1.00 92.88 101 ARG A C 1
ATOM 778 O O . ARG A 1 101 ? -6.640 -5.896 19.303 1.00 92.88 101 ARG A O 1
ATOM 785 N N . VAL A 1 102 ? -8.861 -6.225 19.414 1.00 93.56 102 VAL A N 1
ATOM 786 C CA . VAL A 1 102 ? -8.995 -6.993 18.171 1.00 93.56 102 VAL A CA 1
ATOM 787 C C . VAL A 1 102 ? -9.910 -6.252 17.203 1.00 93.56 102 VAL A C 1
ATOM 789 O O . VAL A 1 102 ? -11.073 -5.969 17.501 1.00 93.56 102 VAL A O 1
ATOM 792 N N . ARG A 1 103 ? -9.396 -5.944 16.013 1.00 90.38 103 ARG A N 1
ATOM 793 C CA . ARG A 1 103 ? -10.168 -5.416 14.886 1.00 90.38 103 ARG A CA 1
ATOM 794 C C . ARG A 1 103 ? -10.573 -6.562 13.972 1.00 90.38 103 ARG A C 1
ATOM 796 O O . ARG A 1 103 ? -9.856 -7.549 13.825 1.00 90.38 103 ARG A O 1
ATOM 803 N N . HIS A 1 104 ? -11.734 -6.406 13.352 1.00 88.12 104 HIS A N 1
ATOM 804 C CA . HIS A 1 104 ? -12.317 -7.403 12.468 1.00 88.12 104 HIS A CA 1
ATOM 805 C C . HIS A 1 104 ? -12.271 -6.883 11.034 1.00 88.12 104 HIS A C 1
ATOM 807 O O . HIS A 1 104 ? -12.701 -5.761 10.755 1.00 88.12 104 HIS A O 1
ATOM 813 N N . GLY A 1 105 ? -11.751 -7.699 10.123 1.00 74.62 105 GLY A N 1
ATOM 814 C CA . GLY A 1 105 ? -11.915 -7.496 8.693 1.00 74.62 105 GLY A CA 1
ATOM 815 C C . GLY A 1 105 ? -13.401 -7.476 8.337 1.00 74.62 105 GLY A C 1
ATOM 816 O O . GLY A 1 105 ? -14.214 -8.188 8.933 1.00 74.62 105 GLY A O 1
ATOM 817 N N . LYS A 1 106 ? -13.774 -6.638 7.369 1.00 71.00 106 LYS A N 1
ATOM 818 C CA . LYS A 1 106 ? -15.122 -6.683 6.796 1.00 71.00 106 LYS A CA 1
ATOM 819 C C . LYS A 1 106 ? -15.320 -8.045 6.129 1.00 71.00 106 LYS A C 1
ATOM 821 O O . LYS A 1 106 ? -14.428 -8.523 5.428 1.00 71.00 106 LYS A O 1
ATOM 826 N N . ARG A 1 107 ? -16.480 -8.668 6.354 1.00 63.72 107 ARG A N 1
ATOM 827 C CA . ARG A 1 107 ? -16.852 -9.874 5.606 1.00 63.72 107 ARG A CA 1
ATOM 828 C C . ARG A 1 107 ? -16.981 -9.511 4.122 1.00 63.72 107 ARG A C 1
ATOM 830 O O . ARG A 1 107 ? -17.415 -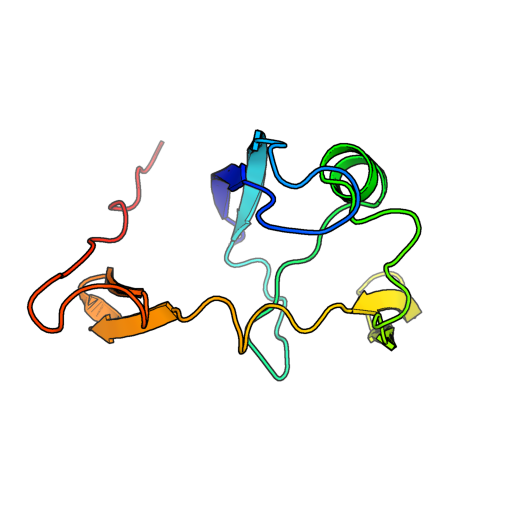8.395 3.836 1.00 63.72 107 ARG A O 1
ATOM 837 N N . PRO A 1 108 ? -16.613 -10.416 3.202 1.00 57.31 108 PRO A N 1
ATOM 838 C CA . PRO A 1 108 ? -16.863 -10.207 1.785 1.00 57.31 108 PRO A CA 1
ATOM 839 C C . PRO A 1 108 ? -18.353 -9.926 1.564 1.00 57.31 108 PRO A C 1
ATOM 841 O O . PRO A 1 108 ? -19.199 -10.717 1.979 1.00 57.31 108 PRO A O 1
ATOM 844 N N . GLU A 1 109 ? -18.668 -8.792 0.948 1.00 64.50 109 GLU A N 1
ATOM 845 C CA . GLU A 1 109 ? -20.001 -8.518 0.418 1.00 64.50 109 GLU A CA 1
ATOM 846 C C . GLU A 1 109 ? -19.995 -8.981 -1.039 1.00 64.50 109 GLU A C 1
ATOM 848 O O . GLU A 1 109 ? -19.226 -8.470 -1.856 1.00 64.50 109 GLU A O 1
ATOM 853 N N . PHE A 1 110 ? -20.796 -10.000 -1.339 1.00 53.94 110 PHE A N 1
ATOM 854 C CA . PHE A 1 110 ? -20.997 -10.487 -2.698 1.00 53.94 110 PHE A CA 1
ATOM 855 C C . PHE A 1 110 ? -22.206 -9.747 -3.276 1.00 53.94 110 PHE A C 1
ATOM 857 O O . PHE A 1 110 ? -23.279 -9.783 -2.674 1.00 53.94 110 PHE A O 1
ATOM 864 N N . TRP A 1 111 ? -21.997 -9.049 -4.391 1.00 56.62 111 TRP A N 1
ATOM 865 C CA . TRP A 1 111 ? -23.019 -8.311 -5.135 1.00 56.62 111 TRP A CA 1
ATOM 866 C C . TRP A 1 111 ? -23.318 -9.034 -6.441 1.00 56.62 111 TRP A C 1
ATOM 868 O O . TRP A 1 111 ? -22.338 -9.511 -7.063 1.00 56.62 111 TRP A O 1
#

pLDDT: mean 82.92, std 10.07, range [48.62, 93.62]